Protein AF-A0A822HC52-F1 (afdb_monomer_lite)

Radius of gyration: 42.75 Å; chains: 1; bounding box: 83×26×131 Å

pLDDT: mean 78.04, std 11.15, range [47.22, 97.12]

Foldseek 3Di:
DPPDDPVVCVLQVPPDDDDDCVPADWDWDADPPPRHTQKTKDKDWDKDWDFAQPWDDDPDPPDGDGPPDGTRIHIGTDDMDIDIDHDDPVNVVVVVVVVCCVVCVVVVVVVVVVVVVVVVVVVVVVVVVVVVVVVVVVVCVDPVNVVVVPD

Structure (mmCIF, N/CA/C/O backbone):
data_AF-A0A822HC52-F1
#
_entry.id   AF-A0A822HC52-F1
#
loop_
_atom_site.group_PDB
_atom_site.id
_atom_site.type_symbol
_atom_site.label_atom_id
_atom_site.label_alt_id
_atom_site.label_comp_id
_atom_site.label_asym_id
_atom_site.label_entity_id
_atom_site.label_seq_id
_atom_site.pdbx_PDB_ins_code
_atom_site.Cartn_x
_atom_site.Cartn_y
_atom_site.Cartn_z
_atom_site.occupancy
_atom_site.B_iso_or_equiv
_atom_site.auth_seq_id
_atom_site.auth_comp_id
_atom_site.auth_asym_id
_atom_site.auth_atom_id
_atom_site.pdbx_PDB_model_num
ATOM 1 N N . PHE A 1 1 ? -10.213 -5.296 21.631 1.00 81.56 1 PHE A N 1
ATOM 2 C CA . PHE A 1 1 ? -8.987 -5.118 22.454 1.00 81.56 1 PHE A CA 1
ATOM 3 C C . PHE A 1 1 ? -7.832 -6.015 22.008 1.00 81.56 1 PHE A C 1
ATOM 5 O O . PHE A 1 1 ? -7.032 -6.461 22.820 1.00 81.56 1 PHE A O 1
ATOM 12 N N . TYR A 1 2 ? -7.715 -6.288 20.710 1.00 81.81 2 TYR A N 1
ATOM 13 C CA . TYR A 1 2 ? -6.562 -7.008 20.184 1.00 81.81 2 TYR A CA 1
ATOM 14 C C . TYR A 1 2 ? -5.314 -6.111 20.266 1.00 81.81 2 TYR A C 1
ATOM 16 O O . TYR A 1 2 ? -5.420 -4.911 20.026 1.00 81.81 2 TYR A O 1
ATOM 24 N N . GLY A 1 3 ? -4.165 -6.662 20.669 1.00 82.25 3 GLY A N 1
ATOM 25 C CA . GLY A 1 3 ? -2.911 -5.909 20.834 1.00 82.25 3 GLY A CA 1
ATOM 26 C C . GLY A 1 3 ? -2.767 -5.088 22.129 1.00 82.25 3 GLY A C 1
ATOM 27 O O . GLY A 1 3 ? -1.734 -4.448 22.320 1.00 82.25 3 GLY A O 1
ATOM 28 N N . SER A 1 4 ? -3.748 -5.095 23.042 1.00 84.00 4 SER A N 1
ATOM 29 C CA . SER A 1 4 ? -3.619 -4.406 24.336 1.00 84.00 4 SER A CA 1
ATOM 30 C C . SER A 1 4 ? -2.789 -5.208 25.349 1.00 84.00 4 SER A C 1
ATOM 32 O O . SER A 1 4 ? -2.803 -6.439 25.375 1.00 84.00 4 SER A O 1
ATOM 34 N N . SER A 1 5 ? -2.066 -4.506 26.229 1.00 84.00 5 SER A N 1
ATOM 35 C CA . SER A 1 5 ? -1.301 -5.144 27.305 1.00 84.00 5 SER A CA 1
ATOM 36 C C . SER A 1 5 ? -2.224 -5.768 28.354 1.00 84.00 5 SER A C 1
ATOM 38 O O . SER A 1 5 ? -3.224 -5.172 28.759 1.00 84.00 5 SER A O 1
ATOM 40 N N . GLY A 1 6 ? -1.832 -6.925 28.895 1.00 80.38 6 GLY A N 1
ATOM 41 C CA . GLY A 1 6 ? -2.560 -7.575 29.989 1.00 80.38 6 GLY A CA 1
ATOM 42 C C . GLY A 1 6 ? -2.697 -6.701 31.245 1.00 80.38 6 GLY A C 1
ATOM 43 O O . GLY A 1 6 ? -3.664 -6.851 31.988 1.00 80.38 6 GLY A O 1
ATOM 44 N N . LYS A 1 7 ? -1.777 -5.749 31.470 1.00 82.25 7 LYS A N 1
ATOM 45 C CA . LYS A 1 7 ? -1.891 -4.759 32.559 1.00 82.25 7 LYS A CA 1
ATOM 46 C C . LYS A 1 7 ? -3.056 -3.793 32.326 1.00 82.25 7 LYS A C 1
ATOM 48 O O . LYS A 1 7 ? -3.845 -3.564 33.235 1.00 82.25 7 LYS A O 1
ATOM 53 N N . THR A 1 8 ? -3.189 -3.288 31.100 1.00 80.25 8 THR A N 1
ATOM 54 C CA . THR A 1 8 ? -4.269 -2.384 30.684 1.00 80.25 8 THR A CA 1
ATOM 55 C C . THR A 1 8 ? -5.631 -3.062 30.801 1.00 80.25 8 THR A C 1
ATOM 57 O O . THR A 1 8 ? -6.558 -2.470 31.342 1.00 80.25 8 THR A O 1
ATOM 60 N N . ASN A 1 9 ? -5.738 -4.326 30.378 1.00 82.69 9 ASN A N 1
ATOM 61 C CA . ASN A 1 9 ? -7.001 -5.068 30.451 1.00 82.69 9 ASN A CA 1
ATOM 62 C C . ASN A 1 9 ? -7.485 -5.256 31.894 1.00 82.69 9 ASN A C 1
ATOM 64 O O . ASN A 1 9 ? -8.674 -5.101 32.162 1.00 82.69 9 ASN A O 1
ATOM 68 N N . LYS A 1 10 ? -6.561 -5.524 32.828 1.00 82.44 10 LYS A N 1
ATOM 69 C CA . LYS A 1 10 ? -6.874 -5.635 34.261 1.00 82.44 10 LYS A CA 1
ATOM 70 C C . LYS A 1 10 ? -7.261 -4.292 34.879 1.00 82.44 10 LYS A C 1
ATOM 72 O O . LYS A 1 10 ? -8.232 -4.225 35.618 1.00 82.44 10 LYS A O 1
ATOM 77 N N . GLN A 1 11 ? -6.519 -3.227 34.575 1.00 80.31 11 GLN A N 1
ATOM 78 C CA . GLN A 1 11 ? -6.777 -1.895 35.132 1.00 80.31 11 GLN A CA 1
ATOM 79 C C . GLN A 1 11 ? -8.125 -1.317 34.684 1.00 80.31 11 GLN A C 1
ATOM 81 O O . GLN A 1 11 ? -8.770 -0.598 35.439 1.00 80.31 11 GLN A O 1
ATOM 86 N N . LEU A 1 12 ? -8.536 -1.623 33.454 1.00 79.50 12 LEU A N 1
ATOM 87 C CA . LEU A 1 12 ? -9.754 -1.099 32.837 1.00 79.50 12 LEU A CA 1
ATOM 88 C C . LEU A 1 12 ? -10.939 -2.071 32.898 1.00 79.50 12 LEU A C 1
ATOM 90 O O . LEU A 1 12 ? -11.950 -1.851 32.227 1.00 79.50 12 LEU A O 1
ATOM 94 N N . ASN A 1 13 ? -10.797 -3.137 33.688 1.00 80.75 13 ASN A N 1
ATOM 95 C CA . ASN A 1 13 ? -11.828 -4.131 33.960 1.00 80.75 13 ASN A CA 1
ATOM 96 C C . ASN A 1 13 ? -12.495 -4.681 32.682 1.00 80.75 13 ASN A C 1
ATOM 98 O O . ASN A 1 13 ? -13.723 -4.723 32.552 1.00 80.75 13 ASN A O 1
ATOM 102 N N . ILE A 1 14 ? -11.654 -5.030 31.702 1.00 77.44 14 ILE A N 1
ATOM 103 C CA . ILE A 1 14 ? -12.060 -5.542 30.392 1.00 77.44 14 ILE A CA 1
ATOM 104 C C . ILE A 1 14 ? -12.247 -7.057 30.509 1.00 77.44 14 ILE A C 1
ATOM 106 O O . ILE A 1 14 ? -11.280 -7.817 30.449 1.00 77.44 14 ILE A O 1
ATOM 110 N N . GLU A 1 15 ? -13.495 -7.493 30.655 1.00 75.75 15 GLU A N 1
ATOM 111 C CA . GLU A 1 15 ? -13.878 -8.903 30.782 1.00 75.75 15 GLU A CA 1
ATOM 112 C C . GLU A 1 15 ? -14.866 -9.301 29.673 1.00 75.75 15 GLU A C 1
ATOM 114 O O . GLU A 1 15 ? -15.616 -8.468 29.169 1.00 75.75 15 GLU A O 1
ATOM 119 N N . GLY A 1 16 ? -14.854 -10.573 29.262 1.00 77.12 16 GLY A N 1
ATOM 120 C CA . GLY A 1 16 ? -15.807 -11.118 28.282 1.00 77.12 16 GLY A CA 1
ATOM 121 C C . GLY A 1 16 ? -15.470 -10.899 26.799 1.00 77.12 16 GLY A C 1
ATOM 122 O O . GLY A 1 16 ? -16.197 -11.387 25.941 1.00 77.12 16 GLY A O 1
ATOM 123 N N . PHE A 1 17 ? -14.362 -10.226 26.472 1.00 78.12 17 PHE A N 1
ATOM 124 C CA . PHE A 1 17 ? -13.904 -10.049 25.088 1.00 78.12 17 PHE A CA 1
ATOM 125 C C . PHE A 1 17 ? -12.851 -11.093 24.699 1.00 78.12 17 PHE A C 1
ATOM 127 O O . PHE A 1 17 ? -11.827 -11.227 25.368 1.00 78.12 17 PHE A O 1
ATOM 134 N N . THR A 1 18 ? -13.057 -11.770 23.569 1.00 81.94 18 THR A N 1
ATOM 135 C CA . THR A 1 18 ? -12.145 -12.777 22.997 1.00 81.94 18 THR A CA 1
ATOM 136 C C . THR A 1 18 ? -11.585 -12.309 21.649 1.00 81.94 18 THR A C 1
ATOM 138 O O . THR A 1 18 ? -12.017 -12.773 20.593 1.00 81.94 18 THR A O 1
ATOM 141 N N . PRO A 1 19 ? -10.630 -11.357 21.638 1.00 80.88 19 PRO A N 1
ATOM 142 C CA . PRO A 1 19 ? -10.039 -10.892 20.393 1.00 80.88 19 PRO A CA 1
ATOM 143 C C . PRO A 1 19 ? -9.238 -12.015 19.726 1.00 80.88 19 PRO A C 1
ATOM 145 O O . PRO A 1 19 ? -8.302 -12.562 20.305 1.00 80.88 19 PRO A O 1
ATOM 148 N N . THR A 1 20 ? -9.594 -12.334 18.488 1.00 82.62 20 THR A N 1
ATOM 149 C CA . THR A 1 20 ? -8.866 -13.263 17.619 1.00 82.62 20 THR A CA 1
ATOM 150 C C . THR A 1 20 ? -8.031 -12.500 16.596 1.00 82.62 20 THR A C 1
ATOM 152 O O . THR A 1 20 ? -8.415 -11.413 16.160 1.00 82.62 20 THR A O 1
ATOM 155 N N . HIS A 1 21 ? -6.902 -13.089 16.203 1.00 80.12 21 HIS A N 1
ATOM 156 C CA . HIS A 1 21 ? -5.978 -12.530 15.216 1.00 80.12 21 HIS A CA 1
ATOM 157 C C . HIS A 1 21 ? -6.694 -12.206 13.894 1.00 80.12 21 HIS A C 1
ATOM 159 O O . HIS A 1 21 ? -6.763 -11.050 13.483 1.00 80.12 21 HIS A O 1
ATOM 165 N N . ASP A 1 22 ? -7.352 -13.201 13.300 1.00 79.56 22 ASP A N 1
ATOM 166 C CA . ASP A 1 22 ? -7.971 -13.096 11.972 1.00 79.56 22 ASP A CA 1
ATOM 167 C C . ASP A 1 22 ? -9.055 -12.006 11.876 1.00 79.56 22 ASP A C 1
ATOM 169 O O . ASP A 1 22 ? -9.256 -11.391 10.824 1.00 79.56 22 ASP A O 1
ATOM 173 N N . GLN A 1 23 ? -9.750 -11.727 12.980 1.00 77.06 23 GLN A N 1
ATOM 174 C CA . GLN A 1 23 ? -10.883 -10.795 13.006 1.00 77.06 23 GLN A CA 1
ATOM 175 C C . GLN A 1 23 ? -10.527 -9.398 13.518 1.00 77.06 23 GLN A C 1
ATOM 177 O O . GLN A 1 23 ? -11.315 -8.477 13.322 1.00 77.06 23 GLN A O 1
ATOM 182 N N . HIS A 1 24 ? -9.370 -9.211 14.157 1.00 82.56 24 HIS A N 1
ATOM 183 C CA . HIS A 1 24 ? -9.043 -7.945 14.825 1.00 82.56 24 HIS A CA 1
ATOM 184 C C . HIS A 1 24 ? -7.662 -7.391 14.481 1.00 82.56 24 HIS A C 1
ATOM 186 O O . HIS A 1 24 ? -7.321 -6.296 14.930 1.00 82.56 24 HIS A O 1
ATOM 192 N N . GLU A 1 25 ? -6.869 -8.110 13.690 1.00 81.81 25 GLU A N 1
ATOM 193 C CA . GLU A 1 25 ? -5.635 -7.569 13.142 1.00 81.81 25 GLU A CA 1
ATOM 194 C C . GLU A 1 25 ? -5.928 -6.565 12.015 1.00 81.81 25 GLU A C 1
ATOM 196 O O . GLU A 1 25 ? -6.879 -6.725 11.241 1.00 81.81 25 GLU A O 1
ATOM 201 N N . THR A 1 26 ? -5.089 -5.530 11.948 1.00 81.44 26 THR A N 1
ATOM 202 C CA . THR A 1 26 ? -5.008 -4.585 10.833 1.00 81.44 26 THR A CA 1
ATOM 203 C C . THR A 1 26 ? -3.869 -5.024 9.920 1.00 81.44 26 THR A C 1
ATOM 205 O O . THR A 1 26 ? -2.715 -5.067 10.344 1.00 81.44 26 THR A O 1
ATOM 208 N N . LEU A 1 27 ? -4.190 -5.335 8.665 1.00 82.25 27 LEU A N 1
ATOM 209 C CA . LEU A 1 27 ? -3.248 -5.853 7.673 1.00 82.25 27 LEU A CA 1
ATOM 210 C C . LEU A 1 27 ? -3.175 -4.916 6.472 1.00 82.25 27 LEU A C 1
ATOM 212 O O . LEU A 1 27 ? -4.199 -4.514 5.923 1.00 82.25 27 LEU A O 1
ATOM 216 N N . MET A 1 28 ? -1.964 -4.602 6.020 1.00 82.31 28 MET A N 1
ATOM 217 C CA . MET A 1 28 ? -1.742 -3.803 4.816 1.00 82.31 28 MET A CA 1
ATOM 218 C C . MET A 1 28 ? -0.709 -4.481 3.920 1.00 82.31 28 MET A C 1
ATOM 220 O O . MET A 1 28 ? 0.408 -4.768 4.341 1.00 82.31 28 MET A O 1
ATOM 224 N N . TYR A 1 29 ? -1.090 -4.716 2.670 1.00 81.75 29 TYR A N 1
ATOM 225 C CA . TYR A 1 29 ? -0.242 -5.278 1.630 1.00 81.75 29 TYR A CA 1
ATOM 226 C C . TYR A 1 29 ? 0.149 -4.178 0.655 1.00 81.75 29 TYR A C 1
ATOM 228 O O . TYR A 1 29 ? -0.714 -3.556 0.031 1.00 81.75 29 TYR A O 1
ATOM 236 N N . PHE A 1 30 ? 1.452 -3.980 0.493 1.00 79.94 30 PHE A N 1
ATOM 237 C CA . PHE A 1 30 ? 2.017 -2.985 -0.409 1.00 79.94 30 PHE A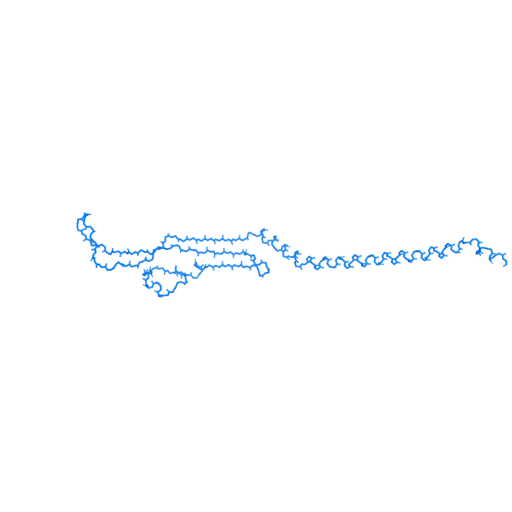 CA 1
ATOM 238 C C . PHE A 1 30 ? 2.727 -3.655 -1.581 1.00 79.94 30 PHE A C 1
ATOM 240 O O . PHE A 1 30 ? 3.344 -4.711 -1.434 1.00 79.94 30 PHE A O 1
ATOM 247 N N . GLU A 1 31 ? 2.657 -3.021 -2.747 1.00 78.50 31 GLU A N 1
ATOM 248 C CA . GLU A 1 31 ? 3.546 -3.335 -3.859 1.00 78.50 31 GLU A CA 1
ATOM 249 C C . GLU A 1 31 ? 4.965 -2.839 -3.497 1.00 78.50 31 GLU A C 1
ATOM 251 O O . GLU A 1 31 ? 5.121 -1.675 -3.118 1.00 78.50 31 GLU A O 1
ATOM 256 N N . PRO A 1 32 ? 5.996 -3.703 -3.538 1.00 76.50 32 PRO A N 1
ATOM 257 C CA . PRO A 1 32 ? 7.304 -3.408 -2.946 1.00 76.50 32 PRO A CA 1
ATOM 258 C C . PRO A 1 32 ? 8.136 -2.365 -3.706 1.00 76.50 32 PRO A C 1
ATOM 260 O O . PRO A 1 32 ? 9.062 -1.803 -3.127 1.00 76.50 32 PRO A O 1
ATOM 263 N N . TYR A 1 33 ? 7.846 -2.103 -4.981 1.00 68.50 33 TYR A N 1
ATOM 264 C CA . TYR A 1 33 ? 8.607 -1.166 -5.810 1.00 68.50 33 TYR A CA 1
ATOM 265 C C . TYR A 1 33 ? 7.997 0.242 -5.839 1.00 68.50 33 TYR A C 1
ATOM 267 O O . TYR A 1 33 ? 8.733 1.223 -5.899 1.00 68.50 33 TYR A O 1
ATOM 275 N N . SER A 1 34 ? 6.671 0.361 -5.807 1.00 75.75 34 SER A N 1
ATOM 276 C CA . SER A 1 34 ? 5.920 1.615 -5.876 1.00 75.75 34 SER A CA 1
ATOM 277 C C . SER A 1 34 ? 5.341 2.042 -4.530 1.00 75.75 34 SER A C 1
ATOM 279 O O . SER A 1 34 ? 4.839 3.159 -4.419 1.00 75.75 34 SER A O 1
ATOM 281 N N . GLY A 1 35 ? 5.348 1.162 -3.522 1.00 78.00 35 GLY A N 1
ATOM 282 C CA . GLY A 1 35 ? 4.729 1.412 -2.218 1.00 78.00 35 GLY A CA 1
ATOM 283 C C . GLY A 1 35 ? 3.206 1.559 -2.289 1.00 78.00 35 GLY A C 1
ATOM 284 O O . GLY A 1 35 ? 2.585 2.068 -1.360 1.00 78.00 35 GLY A O 1
ATOM 285 N N . THR A 1 36 ? 2.581 1.162 -3.400 1.00 78.12 36 THR A N 1
ATOM 286 C CA . THR A 1 36 ? 1.136 1.317 -3.591 1.00 78.12 36 THR A CA 1
ATOM 287 C C . THR A 1 36 ? 0.386 0.256 -2.780 1.00 78.12 36 THR A C 1
ATOM 289 O O . THR A 1 36 ? 0.706 -0.927 -2.914 1.00 78.12 36 THR A O 1
ATOM 292 N N . PRO A 1 37 ? -0.616 0.626 -1.958 1.00 76.38 37 PRO A N 1
ATOM 293 C CA . PRO A 1 37 ? -1.407 -0.350 -1.216 1.00 76.38 37 PRO A CA 1
ATOM 294 C C . PRO A 1 37 ? -2.256 -1.182 -2.187 1.00 76.38 37 PRO A C 1
ATOM 296 O O . PRO A 1 37 ? -3.063 -0.641 -2.940 1.00 76.38 37 PRO A O 1
ATOM 299 N N . LEU A 1 38 ? -2.063 -2.500 -2.179 1.00 77.56 38 LEU A N 1
ATOM 300 C CA . LEU A 1 38 ? -2.819 -3.461 -2.993 1.00 77.56 38 LEU A CA 1
ATOM 301 C C . LEU A 1 38 ? -4.082 -3.931 -2.270 1.00 77.56 38 LEU A C 1
ATOM 303 O O . LEU A 1 38 ? -5.138 -4.107 -2.879 1.00 77.56 38 LEU A O 1
ATOM 307 N N . ARG A 1 39 ? -3.960 -4.131 -0.959 1.00 78.94 39 ARG A N 1
ATOM 308 C CA . ARG A 1 39 ? -5.055 -4.499 -0.067 1.00 78.94 39 ARG A CA 1
ATOM 309 C C . ARG A 1 39 ? -4.767 -3.928 1.310 1.00 78.94 39 ARG A C 1
ATOM 311 O O . ARG A 1 39 ? -3.672 -4.126 1.828 1.00 78.94 39 ARG A O 1
ATOM 318 N N . ALA A 1 40 ? -5.740 -3.262 1.907 1.00 78.38 40 ALA A N 1
ATOM 319 C CA . ALA A 1 40 ? -5.657 -2.808 3.287 1.00 78.38 40 ALA A CA 1
ATOM 320 C C . ALA A 1 40 ? -6.939 -3.198 4.023 1.00 78.38 40 ALA A C 1
ATOM 322 O O . ALA A 1 40 ? -8.031 -2.906 3.550 1.00 78.38 40 ALA A O 1
ATOM 323 N N . HIS A 1 41 ? -6.789 -3.849 5.169 1.00 80.81 41 HIS A N 1
ATOM 324 C CA . HIS A 1 41 ? -7.840 -4.078 6.150 1.00 80.81 41 HIS A CA 1
ATOM 325 C C . HIS A 1 41 ? -7.482 -3.261 7.381 1.00 80.81 41 HIS A C 1
ATOM 327 O O . HIS A 1 41 ? -6.541 -3.601 8.098 1.00 80.81 41 HIS A O 1
ATOM 333 N N . HIS A 1 42 ? -8.192 -2.159 7.590 1.00 81.44 42 HIS A N 1
ATOM 334 C CA . HIS A 1 42 ? -7.976 -1.259 8.709 1.00 81.44 42 HIS A CA 1
ATOM 335 C C . HIS A 1 42 ? -9.138 -1.373 9.690 1.00 81.44 42 HIS A C 1
ATOM 337 O O . HIS A 1 42 ? -10.269 -1.011 9.368 1.00 81.44 42 HIS A O 1
ATOM 343 N N . ARG A 1 43 ? -8.848 -1.853 10.900 1.00 81.75 43 ARG A N 1
ATOM 344 C CA . ARG A 1 43 ? -9.846 -2.062 11.951 1.00 81.75 43 ARG A CA 1
ATOM 345 C C . ARG A 1 43 ? -9.561 -1.147 13.130 1.00 81.75 43 ARG A C 1
ATOM 347 O O . ARG A 1 43 ? -8.465 -1.165 13.690 1.00 81.75 43 ARG A O 1
ATOM 354 N N . LEU A 1 44 ? -10.557 -0.353 13.516 1.00 82.94 44 LEU A N 1
ATOM 355 C CA . LEU A 1 44 ? -10.468 0.587 14.631 1.00 82.94 44 LEU A CA 1
ATOM 356 C C . LEU A 1 44 ? -11.590 0.326 15.637 1.00 82.94 44 LEU A C 1
ATOM 358 O O . LEU A 1 44 ? -12.744 0.157 15.255 1.00 82.94 44 LEU A O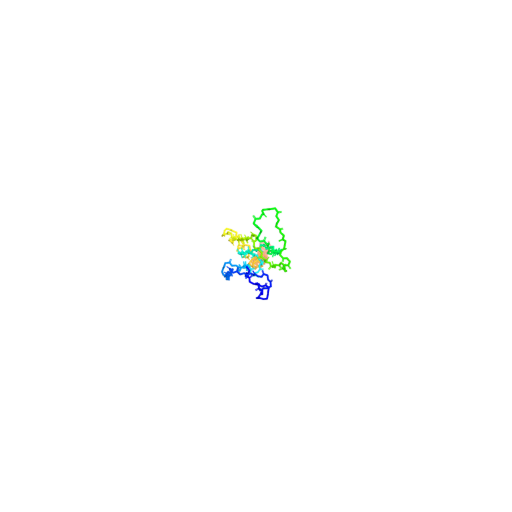 1
ATOM 362 N N . GLN A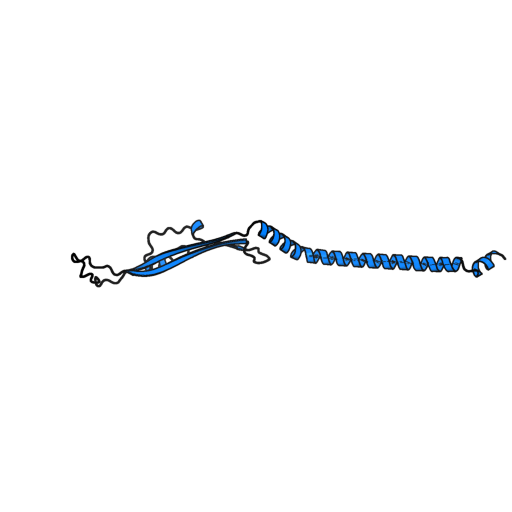 1 45 ? -11.258 0.342 16.928 1.00 84.88 45 GLN A N 1
ATOM 363 C CA . GLN A 1 45 ? -12.231 0.248 18.016 1.00 84.88 45 GLN A CA 1
ATOM 364 C C . GLN A 1 45 ? -12.205 1.545 18.832 1.00 84.88 45 GLN A C 1
ATOM 366 O O . GLN A 1 45 ? -11.173 1.896 19.407 1.00 84.88 45 GLN A O 1
ATOM 371 N N . LEU A 1 46 ? -13.340 2.239 18.899 1.00 85.19 46 LEU A N 1
ATOM 372 C CA . LEU A 1 46 ? -13.525 3.427 19.727 1.00 85.19 46 LEU A CA 1
ATOM 373 C C . LEU A 1 46 ? -14.075 3.020 21.092 1.00 85.19 46 LEU A C 1
ATOM 375 O O . LEU A 1 46 ? -15.083 2.317 21.193 1.00 85.19 46 LEU A O 1
ATOM 379 N N . ASN A 1 47 ? -13.404 3.485 22.140 1.00 85.50 47 ASN A N 1
ATOM 380 C CA . ASN A 1 47 ? -13.719 3.148 23.519 1.00 85.50 47 ASN A CA 1
ATOM 381 C C . ASN A 1 47 ? -13.794 4.410 24.375 1.00 85.50 47 ASN A C 1
ATOM 383 O O . ASN A 1 47 ? -13.021 5.342 24.150 1.00 85.50 47 ASN A O 1
ATOM 387 N N . ILE A 1 48 ? -14.664 4.401 25.382 1.00 86.19 48 ILE A N 1
ATOM 388 C CA . ILE A 1 48 ? -14.709 5.429 26.427 1.00 86.19 48 ILE A CA 1
ATOM 389 C C . ILE A 1 48 ? -14.369 4.819 27.782 1.00 86.19 48 ILE A C 1
ATOM 391 O O . ILE A 1 48 ? -14.805 3.714 28.105 1.00 86.19 48 ILE A O 1
ATOM 395 N N . GLU A 1 49 ? -13.572 5.534 28.570 1.00 84.62 49 GLU A N 1
ATOM 396 C CA . GLU A 1 49 ? -13.361 5.215 29.980 1.00 84.62 49 GLU A CA 1
ATOM 397 C C . GLU A 1 49 ? -14.522 5.810 30.775 1.00 84.62 49 GLU A C 1
ATOM 399 O O . GLU A 1 49 ? -14.759 7.017 30.733 1.00 84.62 49 GLU A O 1
ATOM 404 N N . VAL A 1 50 ? -15.257 4.954 31.478 1.00 82.94 50 VAL A N 1
ATOM 405 C CA . VAL A 1 50 ? -16.385 5.345 32.323 1.00 82.94 50 VAL A CA 1
ATOM 406 C C . VAL A 1 50 ? -16.069 4.931 33.751 1.00 82.94 50 VAL A C 1
ATOM 408 O O . VAL A 1 50 ? -15.588 3.824 33.995 1.00 82.94 50 VAL A O 1
ATOM 411 N N . ILE A 1 51 ? -16.333 5.821 34.700 1.00 82.12 51 ILE A N 1
ATOM 412 C CA . ILE A 1 51 ? -16.274 5.508 36.125 1.00 82.12 51 ILE A CA 1
ATOM 413 C C . ILE A 1 51 ? -17.703 5.197 36.552 1.00 82.12 51 ILE A C 1
ATOM 415 O O . ILE A 1 51 ? -18.568 6.067 36.486 1.00 82.12 51 ILE A O 1
ATOM 419 N N . ILE A 1 52 ? -17.955 3.947 36.934 1.00 76.38 52 ILE A N 1
ATOM 420 C CA . ILE A 1 52 ? -19.270 3.503 37.393 1.00 76.38 52 ILE A CA 1
ATOM 421 C C . ILE A 1 52 ? -19.238 3.494 38.916 1.00 76.38 52 ILE A C 1
ATOM 423 O O . ILE A 1 52 ? -18.571 2.651 39.521 1.00 76.38 52 ILE A O 1
ATOM 427 N N . ASP A 1 53 ? -19.941 4.441 39.527 1.00 77.25 53 ASP A N 1
ATOM 428 C CA . ASP A 1 53 ? -20.191 4.420 40.964 1.00 77.25 53 ASP A CA 1
ATOM 429 C C . ASP A 1 53 ? -21.313 3.408 41.241 1.00 77.25 53 ASP A C 1
ATOM 431 O O . ASP A 1 53 ? -22.384 3.509 40.628 1.00 77.25 53 ASP A O 1
ATOM 435 N N . PRO A 1 54 ? -21.092 2.385 42.083 1.00 67.88 54 PRO A N 1
ATOM 436 C CA . PRO A 1 54 ? -22.178 1.512 42.486 1.00 67.88 54 PRO A CA 1
ATOM 437 C C . PRO A 1 54 ? -23.238 2.342 43.222 1.00 67.88 54 PRO A C 1
ATOM 439 O O . PRO A 1 54 ? -23.013 2.819 44.332 1.00 67.88 54 PRO A O 1
ATOM 442 N N . MET A 1 55 ? -24.405 2.514 42.599 1.00 65.31 55 MET A N 1
ATOM 443 C CA . MET A 1 55 ? -25.558 3.140 43.241 1.00 65.31 55 MET A CA 1
ATOM 444 C C . MET A 1 55 ? -26.070 2.261 44.378 1.00 65.31 55 MET A C 1
ATOM 446 O O . MET A 1 55 ? -26.040 1.028 44.299 1.00 65.31 55 MET A O 1
ATOM 450 N N . LYS A 1 56 ? -26.544 2.900 45.446 1.00 62.03 56 LYS A N 1
ATOM 451 C CA . LYS A 1 56 ? -27.230 2.197 46.522 1.00 62.03 56 LYS A CA 1
ATOM 452 C C . LYS A 1 56 ? -28.655 1.942 46.044 1.00 62.03 56 LYS A C 1
ATOM 454 O O . LYS A 1 56 ? -29.352 2.883 45.682 1.00 62.03 56 LYS A O 1
ATOM 459 N N . GLU A 1 57 ? -29.068 0.682 46.005 1.00 58.19 57 GLU A N 1
ATOM 460 C CA . GLU A 1 57 ? -30.452 0.328 45.697 1.00 58.19 57 GLU A CA 1
ATOM 461 C C . GLU A 1 57 ? -31.323 0.807 46.872 1.00 58.19 57 GLU A C 1
ATOM 463 O O . GLU A 1 57 ? -31.245 0.277 47.981 1.00 58.19 57 GLU A O 1
ATOM 468 N N . SER A 1 58 ? -32.042 1.908 46.659 1.00 58.34 58 SER A N 1
ATOM 469 C CA . SER A 1 58 ? -33.009 2.492 47.589 1.00 58.34 58 SER A CA 1
ATOM 470 C C . SER A 1 58 ? -34.407 2.077 47.137 1.00 58.34 58 SER A C 1
ATOM 472 O O . SER A 1 58 ? -34.706 2.134 45.947 1.00 58.34 58 SER A O 1
ATOM 474 N N . GLU A 1 59 ? -35.278 1.678 48.068 1.00 61.53 59 GLU A N 1
ATOM 475 C CA . GLU A 1 59 ? -36.681 1.329 47.776 1.00 61.53 59 GLU A CA 1
ATOM 476 C C . GLU A 1 59 ? -37.511 2.534 47.280 1.00 61.53 59 GLU A C 1
ATOM 478 O O . GLU A 1 59 ? -38.632 2.356 46.806 1.00 61.53 59 GLU A O 1
ATOM 483 N N . SER A 1 60 ? -36.969 3.756 47.365 1.00 55.53 60 SER A N 1
ATOM 484 C CA . SER A 1 60 ? -37.602 4.986 46.887 1.00 55.53 60 SER A CA 1
ATOM 485 C C . SER A 1 60 ? -36.827 5.578 45.711 1.00 55.53 60 SER A C 1
ATOM 487 O O . SER A 1 60 ? -35.658 5.945 45.837 1.00 55.53 60 SER A O 1
ATOM 489 N N . GLU A 1 61 ? -37.528 5.732 44.585 1.00 57.59 61 GLU A N 1
ATOM 490 C CA . GLU A 1 61 ? -37.059 6.259 43.290 1.00 57.59 61 GLU A CA 1
ATOM 491 C C . GLU A 1 61 ? -36.440 7.674 43.375 1.00 57.59 61 GLU A C 1
ATOM 493 O O . GLU A 1 61 ? -35.790 8.133 42.439 1.00 57.59 61 GLU A O 1
ATOM 498 N N . SER A 1 62 ? -36.634 8.369 44.501 1.00 55.53 62 SER A N 1
ATOM 499 C CA . SER A 1 62 ? -36.206 9.750 44.732 1.00 55.53 62 SER A CA 1
ATOM 500 C C . SER A 1 62 ? -34.786 9.917 45.281 1.00 55.53 62 SER A C 1
ATOM 502 O O . SER A 1 62 ? -34.230 10.998 45.113 1.00 55.53 62 SER A O 1
ATOM 504 N N . ASP A 1 63 ? -34.193 8.887 45.897 1.00 56.00 63 ASP A N 1
ATOM 505 C CA . ASP A 1 63 ? -32.927 9.012 46.643 1.00 56.00 63 ASP A CA 1
ATOM 506 C C . ASP A 1 63 ? -31.885 7.991 46.165 1.00 56.00 63 ASP A C 1
ATOM 508 O O . ASP A 1 63 ? -31.520 7.039 46.859 1.00 56.00 63 ASP A O 1
ATOM 512 N N . LEU A 1 64 ? -31.400 8.185 44.938 1.00 59.53 64 LEU A N 1
ATOM 513 C CA . LEU A 1 64 ? -30.212 7.491 44.444 1.00 59.53 64 LEU A CA 1
ATOM 514 C C . LEU A 1 64 ? -28.960 8.185 44.997 1.00 59.53 64 LEU A C 1
ATOM 516 O O . LEU A 1 64 ? -28.408 9.092 44.373 1.00 59.53 64 LEU A O 1
ATOM 520 N N . GLU A 1 65 ? -28.508 7.767 46.179 1.00 59.56 65 GLU A N 1
ATOM 521 C CA . GLU A 1 65 ? -27.257 8.256 46.765 1.00 59.56 65 GLU A CA 1
ATOM 522 C C . GLU A 1 65 ? -26.045 7.399 46.329 1.00 59.56 65 GLU A C 1
ATOM 524 O O . GLU A 1 65 ? -26.137 6.162 46.282 1.00 59.56 65 GLU A O 1
ATOM 529 N N . PRO A 1 66 ? -24.882 8.018 46.036 1.00 62.53 66 PRO A N 1
ATOM 530 C CA . PRO A 1 66 ? -23.629 7.295 45.816 1.00 62.53 66 PRO A CA 1
ATOM 531 C C . PRO A 1 66 ? -23.267 6.459 47.050 1.00 62.53 66 PRO A C 1
ATOM 533 O O . PRO A 1 66 ? -23.364 6.934 48.181 1.00 62.53 66 PRO A O 1
ATOM 536 N N . THR A 1 67 ? -22.799 5.219 46.872 1.00 62.22 67 THR A N 1
ATOM 537 C CA . THR A 1 67 ? -22.507 4.322 48.015 1.00 62.22 67 THR A CA 1
ATOM 538 C C . THR A 1 67 ? -21.253 4.699 48.811 1.00 62.22 67 THR A C 1
ATOM 540 O O . THR A 1 67 ? -20.904 3.998 49.764 1.00 62.22 67 THR A O 1
ATOM 543 N N . GLY A 1 68 ? -20.550 5.772 48.434 1.00 62.34 68 GLY A N 1
ATOM 544 C CA . GLY A 1 68 ? -19.272 6.162 49.035 1.00 62.34 68 GLY A CA 1
ATOM 545 C C . GLY A 1 68 ? -18.136 5.173 48.742 1.00 62.34 68 GLY A C 1
ATOM 546 O O . GLY A 1 68 ? -17.084 5.239 49.376 1.00 62.34 68 GLY A O 1
ATOM 547 N N . ARG A 1 69 ? -18.344 4.237 47.808 1.00 63.62 69 ARG A N 1
ATOM 548 C CA . ARG A 1 69 ? -17.317 3.320 47.307 1.00 63.62 69 ARG A CA 1
ATOM 549 C C . ARG A 1 69 ? -16.563 3.982 46.161 1.00 63.62 69 ARG A C 1
ATOM 551 O O . ARG A 1 69 ? -17.132 4.763 45.409 1.00 63.62 69 ARG A O 1
ATOM 558 N N . GLU A 1 70 ? -15.283 3.653 46.007 1.00 67.50 70 GLU A N 1
ATOM 559 C CA . GLU A 1 70 ? -14.531 4.110 44.839 1.00 67.50 70 GLU A CA 1
ATOM 560 C C . GLU A 1 70 ? -15.184 3.566 43.561 1.00 67.50 70 GLU A C 1
ATOM 562 O O . GLU A 1 70 ? -15.375 2.356 43.410 1.00 67.50 70 GLU A O 1
ATOM 567 N N . GLY A 1 71 ? -15.550 4.472 42.651 1.00 71.75 71 GLY A N 1
ATOM 568 C CA . GLY A 1 71 ? -16.149 4.110 41.374 1.00 71.75 71 GLY A CA 1
ATOM 569 C C . GLY A 1 71 ? -15.220 3.209 40.562 1.00 71.75 71 GLY A C 1
ATOM 570 O O . GLY A 1 71 ? -14.014 3.449 40.450 1.00 71.75 71 GLY A O 1
ATOM 571 N N . VAL A 1 72 ? -15.783 2.160 39.969 1.00 77.81 72 VAL A N 1
ATOM 572 C CA . VAL A 1 72 ? -15.013 1.194 39.186 1.00 77.81 72 VAL A CA 1
ATOM 573 C C . VAL A 1 72 ? -14.788 1.759 37.791 1.00 77.81 72 VAL A C 1
ATOM 575 O O . VAL A 1 72 ? -15.735 2.026 37.049 1.00 77.81 72 VAL A O 1
ATOM 578 N N . LYS A 1 73 ? -13.518 1.916 37.413 1.00 80.06 73 LYS A N 1
ATOM 579 C CA . LYS A 1 73 ? -13.127 2.274 36.048 1.00 80.06 73 LYS A CA 1
ATOM 580 C C . LYS A 1 73 ? -13.400 1.108 35.106 1.00 80.06 73 LYS A C 1
ATOM 582 O O . LYS A 1 73 ? -12.895 0.004 35.313 1.00 80.06 73 LYS A O 1
ATOM 587 N N . ARG A 1 74 ? -14.169 1.361 34.051 1.00 81.50 74 ARG A N 1
ATOM 588 C CA . ARG A 1 74 ? -14.453 0.391 32.996 1.00 81.50 74 ARG A CA 1
ATOM 589 C C . ARG A 1 74 ? -14.279 1.034 31.631 1.00 81.50 74 ARG A C 1
ATOM 591 O O . ARG A 1 74 ? -14.742 2.146 31.391 1.00 81.50 74 ARG A O 1
ATOM 598 N N . LEU A 1 75 ? -13.640 0.309 30.722 1.00 82.88 75 LEU A N 1
ATOM 599 C CA . LEU A 1 75 ? -13.547 0.716 29.328 1.00 82.88 75 LEU A CA 1
ATOM 600 C C . LEU A 1 75 ? -14.705 0.102 28.532 1.00 82.88 75 LEU A C 1
ATOM 602 O O . LEU A 1 75 ? -14.800 -1.118 28.402 1.00 82.88 75 LEU A O 1
ATOM 606 N N . VAL A 1 76 ? -15.592 0.951 28.018 1.00 84.69 76 VAL A N 1
ATOM 607 C CA . VAL A 1 76 ? -16.792 0.532 27.285 1.00 84.69 76 VAL A CA 1
ATOM 608 C C . VAL A 1 76 ? -16.568 0.749 25.785 1.00 84.69 76 VAL A C 1
ATOM 610 O O . VAL A 1 76 ? -16.281 1.881 25.376 1.00 84.69 76 VAL A O 1
ATOM 613 N N . PRO A 1 77 ? -16.676 -0.300 24.947 1.00 84.81 77 PRO A N 1
ATOM 614 C CA . PRO A 1 77 ? -16.627 -0.137 23.502 1.00 84.81 77 PRO A CA 1
ATOM 615 C C . PRO A 1 77 ? -17.910 0.526 23.009 1.00 84.81 77 PRO A C 1
ATOM 617 O O . PRO A 1 77 ? -19.007 0.077 23.330 1.00 84.81 77 PRO A O 1
ATOM 620 N N . ILE A 1 78 ? -17.766 1.577 22.208 1.00 86.94 78 ILE A N 1
ATOM 621 C CA . ILE A 1 78 ? -18.910 2.244 21.574 1.00 86.94 78 ILE A CA 1
ATOM 622 C C . ILE A 1 78 ? -19.107 1.692 20.167 1.00 86.94 78 ILE A C 1
ATOM 624 O O . ILE A 1 78 ? -20.207 1.300 19.790 1.00 86.94 78 ILE A O 1
ATOM 628 N N . LEU A 1 79 ? -18.029 1.683 19.382 1.00 85.50 79 LEU A N 1
ATOM 629 C CA . LEU A 1 79 ? -18.077 1.400 17.955 1.00 85.50 79 LEU A CA 1
ATOM 630 C C . LEU A 1 79 ? -16.816 0.666 17.512 1.00 85.50 79 LEU A C 1
ATOM 632 O O . LEU A 1 79 ? -15.706 0.982 17.944 1.00 85.50 79 LEU A O 1
ATOM 636 N N . TRP A 1 80 ? -17.001 -0.273 16.593 1.00 82.81 80 TRP A N 1
ATOM 637 C CA . TRP A 1 80 ? -15.935 -0.868 15.806 1.00 82.81 80 TRP A CA 1
ATOM 638 C C . TRP A 1 80 ? -16.155 -0.502 14.335 1.00 82.81 80 TRP A C 1
ATOM 640 O O . TRP A 1 80 ? -17.275 -0.565 13.832 1.00 82.81 80 TRP A O 1
ATOM 650 N N . ILE A 1 81 ? -15.092 -0.059 13.671 1.00 84.25 81 ILE A N 1
ATOM 651 C CA . ILE A 1 81 ? -15.094 0.320 12.258 1.00 84.25 81 ILE A CA 1
ATOM 652 C C . ILE A 1 81 ? -14.158 -0.643 11.537 1.00 84.25 81 ILE A C 1
ATOM 654 O O . ILE A 1 81 ? -12.986 -0.745 11.908 1.00 84.25 81 ILE A O 1
ATOM 658 N N . ASP A 1 82 ? -14.673 -1.324 10.515 1.00 84.25 82 ASP A N 1
ATOM 659 C CA . ASP A 1 82 ? -13.884 -2.138 9.590 1.00 84.25 82 ASP A CA 1
ATOM 660 C C . ASP A 1 82 ? -13.851 -1.449 8.223 1.00 84.25 82 ASP A C 1
ATOM 662 O O . ASP A 1 82 ? -14.890 -1.224 7.596 1.00 84.25 82 ASP A O 1
ATOM 666 N N . GLN A 1 83 ? -12.654 -1.058 7.793 1.00 78.94 83 GLN A N 1
ATOM 667 C CA . GLN A 1 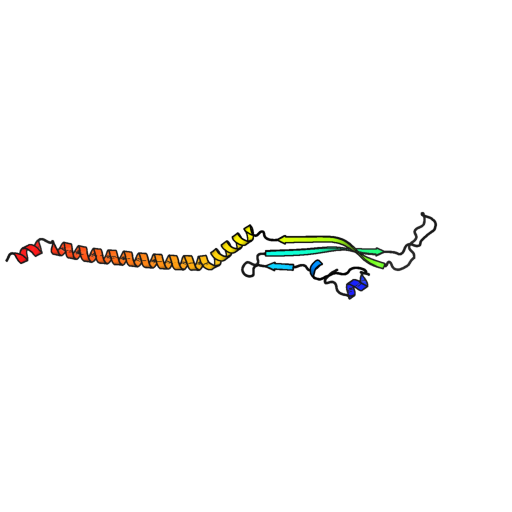83 ? -12.413 -0.457 6.493 1.00 78.94 83 GLN A CA 1
ATOM 668 C C . GLN A 1 83 ? -11.553 -1.400 5.657 1.00 78.94 83 GLN A C 1
ATOM 670 O O . GLN A 1 83 ? -10.344 -1.521 5.859 1.00 78.94 83 GLN A O 1
ATOM 675 N N . GLU A 1 84 ? -12.179 -2.011 4.659 1.00 80.81 84 GLU A N 1
ATOM 676 C CA . GLU A 1 84 ? -11.492 -2.790 3.639 1.00 80.81 84 GLU A CA 1
ATOM 677 C C . GLU A 1 84 ? -11.300 -1.943 2.378 1.00 80.81 84 GLU A C 1
ATOM 679 O O . GLU A 1 84 ? -12.250 -1.434 1.782 1.00 80.81 84 GLU A O 1
ATOM 684 N N . VAL A 1 85 ? -10.049 -1.811 1.946 1.00 77.31 85 VAL A N 1
ATOM 685 C CA . VAL A 1 85 ? -9.691 -1.279 0.634 1.00 77.31 85 VAL A CA 1
ATOM 686 C C . VAL A 1 85 ? -9.128 -2.427 -0.180 1.00 77.31 85 VAL A C 1
ATOM 688 O O . VAL A 1 85 ? -8.024 -2.911 0.074 1.00 77.31 85 VAL A O 1
ATOM 691 N N . ASN A 1 86 ? -9.895 -2.853 -1.177 1.00 76.38 86 ASN A N 1
ATOM 692 C CA . ASN A 1 86 ? -9.488 -3.884 -2.113 1.00 76.38 86 ASN A CA 1
ATOM 693 C C . ASN A 1 86 ? -9.359 -3.262 -3.506 1.00 76.38 86 ASN A C 1
ATOM 695 O O . ASN A 1 86 ? -10.329 -2.744 -4.070 1.00 76.38 86 ASN A O 1
ATOM 699 N N . VAL A 1 87 ? -8.140 -3.252 -4.046 1.00 72.25 87 VAL A N 1
ATOM 700 C CA . VAL A 1 87 ? -7.889 -2.692 -5.372 1.00 72.25 87 VAL A CA 1
ATOM 701 C C . VAL A 1 87 ? -8.504 -3.619 -6.417 1.00 72.25 87 VAL A C 1
ATOM 703 O O . VAL A 1 87 ? -8.092 -4.763 -6.581 1.00 72.25 87 VAL A O 1
ATOM 706 N N . ASN A 1 88 ? -9.486 -3.103 -7.159 1.00 76.88 88 ASN A N 1
ATOM 707 C CA . ASN A 1 88 ? -10.154 -3.844 -8.225 1.00 76.88 88 ASN A CA 1
ATOM 708 C C . ASN A 1 88 ? -9.133 -4.377 -9.253 1.00 76.88 88 ASN A C 1
ATOM 710 O O . ASN A 1 88 ? -8.167 -3.693 -9.606 1.00 76.88 88 ASN A O 1
ATOM 714 N N . HIS A 1 89 ? -9.383 -5.567 -9.800 1.00 75.00 89 HIS A N 1
ATOM 715 C CA . HIS A 1 89 ? -8.543 -6.222 -10.805 1.00 75.00 89 HIS A CA 1
ATOM 716 C C . HIS A 1 89 ? -8.228 -5.326 -12.016 1.00 75.00 89 HIS A C 1
ATOM 718 O O . HIS A 1 89 ? -7.116 -5.371 -12.544 1.00 75.00 89 HIS A O 1
ATOM 724 N N . ALA A 1 90 ? -9.164 -4.464 -12.429 1.00 76.62 90 ALA A N 1
ATOM 725 C CA . ALA A 1 90 ? -8.948 -3.496 -13.510 1.00 76.62 90 ALA A CA 1
ATOM 726 C C . ALA A 1 90 ? -7.922 -2.399 -13.155 1.00 76.62 90 ALA A C 1
ATOM 728 O O . ALA A 1 90 ? -7.224 -1.883 -14.027 1.00 76.62 90 ALA A O 1
ATOM 729 N N . THR A 1 91 ? -7.814 -2.034 -11.880 1.00 74.31 91 THR A N 1
ATOM 730 C CA . THR A 1 91 ? -6.807 -1.085 -11.390 1.00 74.31 91 THR A CA 1
ATOM 731 C C . THR A 1 91 ? -5.466 -1.789 -11.187 1.00 74.31 91 THR A C 1
ATOM 733 O O . THR A 1 91 ? -4.427 -1.227 -11.530 1.00 74.31 91 THR A O 1
ATOM 736 N N . MET A 1 92 ? -5.474 -3.052 -10.739 1.00 75.06 92 MET A N 1
ATOM 737 C CA . MET A 1 92 ? -4.260 -3.873 -10.635 1.00 75.06 92 MET A CA 1
ATOM 738 C C . MET A 1 92 ? -3.588 -4.094 -11.995 1.00 75.06 92 MET A C 1
ATOM 740 O O . MET A 1 92 ? -2.365 -4.015 -12.099 1.00 75.06 92 MET A O 1
ATOM 744 N N . SER A 1 93 ? -4.364 -4.348 -13.053 1.00 78.12 93 SER A N 1
ATOM 745 C CA . SER A 1 93 ? -3.816 -4.544 -14.401 1.00 78.12 93 SER A CA 1
ATOM 746 C C . SER A 1 93 ? -3.189 -3.265 -14.963 1.00 78.12 93 SER A C 1
ATOM 748 O O . SER A 1 93 ? -2.121 -3.326 -15.574 1.00 78.12 93 SER A O 1
ATOM 750 N N . LYS A 1 94 ? -3.785 -2.098 -14.686 1.00 78.62 94 LYS A N 1
ATOM 751 C CA . LYS A 1 94 ? -3.197 -0.790 -15.015 1.00 78.62 94 LYS A CA 1
ATOM 752 C C . LYS A 1 94 ? -1.907 -0.538 -14.240 1.00 78.62 94 LYS A C 1
ATOM 754 O O . LYS A 1 94 ? -0.912 -0.174 -14.856 1.00 78.62 94 LYS A O 1
ATOM 759 N N . LEU A 1 95 ? -1.893 -0.788 -12.929 1.00 76.69 95 LEU A N 1
ATOM 760 C CA . LEU A 1 95 ? -0.683 -0.676 -12.103 1.00 76.69 95 LEU A CA 1
ATOM 761 C C . LEU A 1 95 ? 0.435 -1.586 -12.622 1.00 76.69 95 LEU A C 1
ATOM 763 O O . LEU A 1 95 ? 1.573 -1.144 -12.758 1.00 76.69 95 LEU A O 1
ATOM 767 N N . ARG A 1 96 ? 0.103 -2.824 -13.009 1.00 78.69 96 ARG A N 1
ATOM 768 C CA . ARG A 1 96 ? 1.056 -3.757 -13.623 1.00 78.69 96 ARG A CA 1
ATOM 769 C C . ARG A 1 96 ? 1.596 -3.237 -14.955 1.00 78.69 9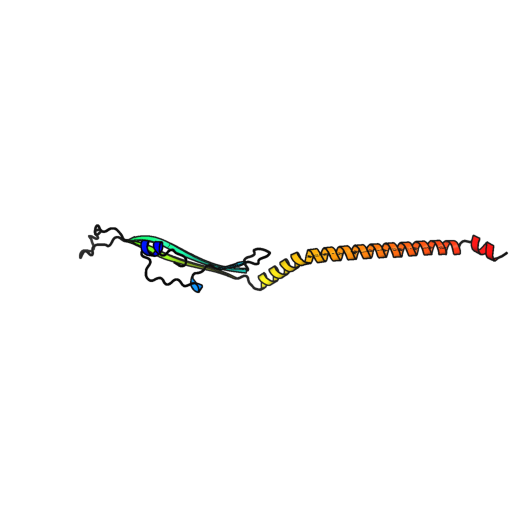6 ARG A C 1
ATOM 771 O O . ARG A 1 96 ? 2.793 -3.359 -15.196 1.00 78.69 96 ARG A O 1
ATOM 778 N N . MET A 1 97 ? 0.751 -2.648 -15.805 1.00 78.56 97 MET A N 1
ATOM 779 C CA . MET A 1 97 ? 1.200 -2.033 -17.059 1.00 78.56 97 MET A CA 1
ATOM 780 C C . MET A 1 97 ? 2.098 -0.821 -16.823 1.00 78.56 97 MET A C 1
ATOM 782 O O . MET A 1 97 ? 3.131 -0.712 -17.474 1.00 78.56 97 MET A O 1
ATOM 786 N N . VAL A 1 98 ? 1.753 0.053 -15.876 1.00 81.19 98 VAL A N 1
ATOM 787 C CA . VAL A 1 98 ? 2.584 1.211 -15.517 1.00 81.19 98 VAL A CA 1
ATOM 788 C C . VAL A 1 98 ? 3.932 0.750 -14.966 1.00 81.19 98 VAL A C 1
ATOM 790 O O . V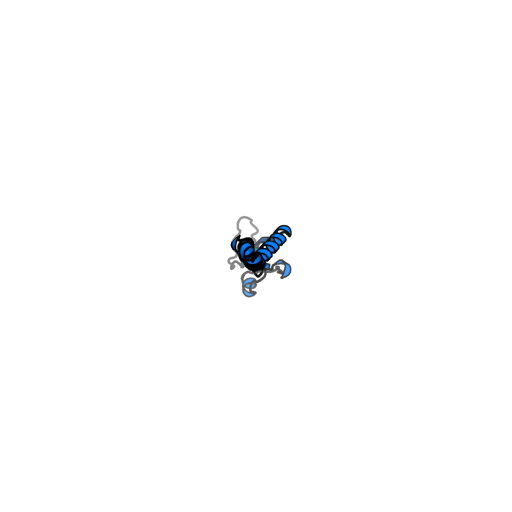AL A 1 98 ? 4.966 1.244 -15.406 1.00 81.19 98 VAL A O 1
ATOM 793 N N . HIS A 1 99 ? 3.947 -0.245 -14.078 1.00 79.38 99 HIS A N 1
ATOM 794 C CA . HIS A 1 99 ? 5.187 -0.833 -13.571 1.00 79.38 99 HIS A CA 1
ATOM 795 C C . HIS A 1 99 ? 6.037 -1.419 -14.706 1.00 79.38 99 HIS A C 1
ATOM 797 O O . HIS A 1 99 ? 7.235 -1.154 -14.786 1.00 79.38 99 HIS A O 1
ATOM 803 N N . LEU A 1 100 ? 5.424 -2.185 -15.614 1.00 81.69 100 LEU A N 1
ATOM 804 C CA . LEU A 1 100 ? 6.127 -2.775 -16.753 1.00 81.69 100 LEU A CA 1
ATOM 805 C C . LEU A 1 100 ? 6.692 -1.692 -17.684 1.00 81.69 100 LEU A C 1
ATOM 807 O O . LEU A 1 100 ? 7.834 -1.801 -18.124 1.00 81.69 100 LEU A O 1
ATOM 811 N N . ALA A 1 101 ? 5.922 -0.632 -17.935 1.00 81.38 101 ALA A N 1
ATOM 812 C CA . ALA A 1 101 ? 6.339 0.509 -18.738 1.00 81.38 101 ALA A CA 1
ATOM 813 C C . ALA A 1 101 ? 7.495 1.280 -18.087 1.00 81.38 101 ALA A C 1
ATOM 815 O O . ALA A 1 101 ? 8.438 1.643 -18.778 1.00 81.38 101 ALA A O 1
ATOM 816 N N . LEU A 1 102 ? 7.483 1.487 -16.769 1.00 79.06 102 LEU A N 1
ATOM 817 C CA . LEU A 1 102 ? 8.587 2.147 -16.067 1.00 79.06 102 LEU A CA 1
ATOM 818 C C . LEU A 1 102 ? 9.849 1.274 -16.049 1.00 79.06 102 LEU A C 1
ATOM 820 O O . LEU A 1 102 ? 10.941 1.768 -16.322 1.00 79.06 102 LEU A O 1
ATOM 824 N N . ARG A 1 103 ? 9.701 -0.031 -15.787 1.00 78.75 103 ARG A N 1
ATOM 825 C CA . ARG A 1 103 ? 10.827 -0.970 -15.684 1.00 78.75 103 ARG A CA 1
ATOM 826 C C . ARG A 1 103 ? 11.482 -1.263 -17.032 1.00 78.75 103 ARG A C 1
ATOM 828 O O . ARG A 1 103 ? 12.704 -1.282 -17.125 1.00 78.75 103 ARG A O 1
ATOM 835 N N . HIS A 1 104 ? 10.682 -1.513 -18.066 1.00 83.19 104 HIS A N 1
ATOM 836 C CA . HIS A 1 104 ? 11.182 -1.919 -19.382 1.00 83.19 104 HIS A CA 1
ATOM 837 C C . HIS A 1 104 ? 11.170 -0.796 -20.421 1.00 83.19 104 HIS A C 1
ATOM 839 O O . HIS A 1 104 ? 11.849 -0.909 -21.443 1.00 83.19 104 HIS A O 1
ATOM 845 N N . GLY A 1 105 ? 10.459 0.303 -20.174 1.00 83.62 105 GLY A N 1
ATOM 846 C CA . GLY A 1 105 ? 10.420 1.444 -21.087 1.00 83.62 105 GLY A CA 1
ATOM 847 C C . GLY A 1 105 ? 11.786 2.099 -21.249 1.00 83.62 105 GLY A C 1
ATOM 848 O O . GLY A 1 105 ? 12.185 2.376 -22.374 1.00 83.62 105 GLY A O 1
ATOM 849 N N . GLN A 1 106 ? 12.557 2.253 -20.166 1.00 83.06 106 GLN A N 1
ATOM 850 C CA . GLN A 1 106 ? 13.925 2.778 -20.264 1.00 83.06 106 GLN A CA 1
ATOM 851 C C . GLN A 1 106 ? 14.822 1.880 -21.124 1.00 83.06 106 GLN A C 1
ATOM 853 O O . GLN A 1 106 ? 15.482 2.368 -22.040 1.00 83.06 106 GLN A O 1
ATOM 858 N N . THR A 1 107 ? 14.797 0.562 -20.897 1.00 86.69 107 THR A N 1
ATOM 859 C CA . THR A 1 107 ? 15.564 -0.387 -21.720 1.00 86.69 107 THR A CA 1
ATOM 860 C C . THR A 1 107 ? 15.125 -0.365 -23.183 1.00 86.69 107 THR A C 1
ATOM 862 O O . THR A 1 107 ? 15.966 -0.411 -24.076 1.00 86.69 107 THR A O 1
ATOM 865 N N . PHE A 1 108 ? 13.823 -0.230 -23.443 1.00 89.12 108 PHE A N 1
ATOM 866 C CA . PHE A 1 108 ? 13.276 -0.153 -24.793 1.00 89.12 108 PHE A CA 1
ATOM 867 C C . PHE A 1 108 ? 13.720 1.120 -25.525 1.00 89.12 108 PHE A C 1
ATOM 869 O O . PHE A 1 108 ? 14.162 1.036 -26.668 1.00 89.12 108 PHE A O 1
ATOM 876 N N . ILE A 1 109 ? 13.669 2.282 -24.862 1.00 90.81 109 ILE A N 1
ATOM 877 C CA . ILE A 1 109 ? 14.114 3.562 -25.435 1.00 90.81 109 ILE A CA 1
ATOM 878 C C . ILE A 1 109 ? 15.608 3.512 -25.776 1.00 90.81 109 ILE A C 1
ATOM 880 O O . ILE A 1 109 ? 16.000 3.959 -26.853 1.00 90.81 109 ILE A O 1
ATOM 884 N N . ILE A 1 110 ? 16.437 2.931 -24.903 1.00 91.94 110 ILE A N 1
ATOM 885 C CA . ILE A 1 110 ? 17.881 2.785 -25.149 1.00 91.94 110 ILE A CA 1
ATOM 886 C C . ILE A 1 110 ? 18.139 1.897 -26.372 1.00 91.94 110 ILE A C 1
ATOM 888 O O . ILE A 1 110 ? 18.903 2.279 -27.258 1.00 91.94 110 ILE A O 1
ATOM 892 N N . ILE A 1 111 ? 17.481 0.738 -26.457 1.00 94.44 111 ILE A N 1
ATOM 893 C CA . ILE A 1 111 ? 17.621 -0.171 -27.604 1.00 94.44 111 ILE A CA 1
ATOM 894 C C . ILE A 1 111 ? 17.169 0.521 -28.894 1.00 94.44 111 ILE A C 1
ATOM 896 O O . ILE A 1 111 ? 17.872 0.461 -29.901 1.00 94.44 111 ILE A O 1
ATOM 900 N N . LEU A 1 112 ? 16.032 1.219 -28.861 1.00 95.56 112 LEU A N 1
ATOM 901 C CA . LEU A 1 112 ? 15.511 1.949 -30.013 1.00 95.56 112 LEU A CA 1
ATOM 902 C C . LEU A 1 112 ? 16.495 3.026 -30.492 1.00 95.56 112 LEU A C 1
ATOM 904 O O . LEU A 1 112 ? 16.748 3.131 -31.691 1.00 95.56 112 LEU A O 1
ATOM 908 N N . ALA A 1 113 ? 17.091 3.784 -29.569 1.00 95.19 113 ALA A N 1
ATOM 909 C CA . ALA A 1 113 ? 18.093 4.794 -29.897 1.00 95.19 113 ALA A CA 1
ATOM 910 C C . ALA A 1 113 ? 19.333 4.177 -30.565 1.00 95.19 113 ALA A C 1
ATOM 912 O O . ALA A 1 113 ? 19.804 4.692 -31.579 1.00 95.19 113 ALA A O 1
ATOM 913 N N . ILE A 1 114 ? 19.822 3.043 -30.053 1.00 96.81 114 ILE A N 1
ATOM 914 C CA . ILE A 1 114 ? 20.958 2.316 -30.643 1.00 96.81 114 ILE A CA 1
ATOM 915 C C . ILE A 1 114 ? 20.629 1.849 -32.067 1.00 96.81 114 ILE A C 1
ATOM 917 O O . ILE A 1 114 ? 21.438 2.033 -32.976 1.00 96.81 114 ILE A O 1
ATOM 921 N N . VAL A 1 115 ? 19.435 1.294 -32.286 1.00 97.12 115 VAL A N 1
ATOM 922 C CA . VAL A 1 115 ? 18.990 0.852 -33.617 1.00 97.12 115 VAL A CA 1
ATOM 923 C C . VAL A 1 115 ? 18.934 2.026 -34.596 1.00 97.12 115 VAL A C 1
ATOM 925 O O . VAL A 1 115 ? 19.428 1.907 -35.715 1.00 97.12 115 VAL A O 1
ATOM 928 N N . ILE A 1 116 ? 18.397 3.175 -34.174 1.00 97.00 116 ILE A N 1
ATOM 929 C CA . ILE A 1 116 ? 18.346 4.385 -35.007 1.00 97.00 116 ILE A CA 1
ATOM 930 C C . ILE A 1 116 ? 19.758 4.849 -35.387 1.00 97.00 116 ILE A C 1
ATOM 932 O O . ILE A 1 116 ? 20.003 5.158 -36.552 1.00 97.00 116 ILE A O 1
ATOM 936 N N . ILE A 1 117 ? 20.703 4.846 -34.443 1.00 97.12 117 ILE A N 1
ATOM 937 C CA . ILE A 1 117 ? 22.100 5.219 -34.712 1.00 97.12 117 ILE A CA 1
ATOM 938 C C . ILE A 1 117 ? 22.727 4.278 -35.750 1.00 97.12 117 ILE A C 1
ATOM 940 O O . ILE A 1 117 ? 23.349 4.748 -36.702 1.00 97.12 117 ILE A O 1
ATOM 944 N N . ILE A 1 118 ? 22.525 2.964 -35.618 1.00 97.06 118 ILE A N 1
ATOM 945 C CA . ILE A 1 118 ? 23.036 1.973 -36.580 1.00 97.06 118 ILE A CA 1
ATOM 946 C C . ILE A 1 118 ? 22.450 2.213 -37.976 1.00 97.06 118 ILE A C 1
ATOM 948 O O . ILE A 1 118 ? 23.185 2.200 -38.963 1.00 97.06 118 ILE A O 1
ATOM 952 N N . VAL A 1 119 ? 21.146 2.484 -38.070 1.00 96.81 119 VAL A N 1
ATOM 953 C CA . VAL A 1 119 ? 20.485 2.789 -39.347 1.00 96.81 119 VAL A CA 1
ATOM 954 C C . VAL A 1 119 ? 21.084 4.041 -39.991 1.00 96.81 119 VAL A C 1
ATOM 956 O O . VAL A 1 119 ? 21.360 4.031 -41.190 1.00 96.81 119 VAL A O 1
ATOM 959 N N . ILE A 1 120 ? 21.345 5.093 -39.210 1.00 96.69 120 ILE A N 1
ATOM 960 C CA . ILE A 1 120 ? 21.978 6.322 -39.711 1.00 96.69 120 ILE A CA 1
ATOM 961 C C . ILE A 1 120 ? 23.378 6.029 -40.265 1.00 96.69 120 ILE A C 1
ATOM 963 O O . ILE A 1 120 ? 23.697 6.479 -41.366 1.00 96.69 120 ILE A O 1
ATOM 967 N N . ILE A 1 121 ? 24.190 5.241 -39.554 1.00 96.62 121 ILE A N 1
ATOM 968 C CA . ILE A 1 121 ? 25.537 4.858 -40.009 1.00 96.62 121 ILE A CA 1
ATOM 969 C C . ILE A 1 121 ? 25.463 4.100 -41.341 1.00 96.62 121 ILE A C 1
ATOM 971 O O . ILE A 1 121 ? 26.183 4.439 -42.280 1.00 96.62 121 ILE A O 1
ATOM 975 N N . ILE A 1 122 ? 24.545 3.134 -41.461 1.00 96.25 122 ILE A N 1
ATOM 976 C CA . ILE A 1 122 ? 24.351 2.362 -42.698 1.00 96.25 122 ILE A CA 1
ATOM 977 C C . ILE A 1 122 ? 23.942 3.278 -43.857 1.00 96.25 122 ILE A C 1
ATOM 979 O O . ILE A 1 122 ? 24.470 3.142 -44.961 1.00 96.25 122 ILE A O 1
ATOM 983 N N . ILE A 1 123 ? 23.027 4.224 -43.627 1.00 96.12 123 ILE A N 1
ATOM 984 C CA . ILE A 1 123 ? 22.598 5.178 -44.659 1.00 96.12 123 ILE A CA 1
ATOM 985 C C . ILE A 1 123 ? 23.784 6.023 -45.134 1.00 96.12 123 ILE A C 1
ATOM 987 O O . ILE A 1 123 ? 23.992 6.140 -46.343 1.00 96.12 123 ILE A O 1
ATOM 991 N N . ILE A 1 124 ? 24.575 6.572 -44.207 1.00 95.69 124 ILE A N 1
ATOM 992 C CA . ILE A 1 124 ? 25.762 7.374 -44.538 1.00 95.69 124 ILE A CA 1
ATOM 993 C C . ILE A 1 124 ? 26.740 6.548 -45.378 1.00 95.69 124 ILE A C 1
ATOM 995 O O . ILE A 1 124 ? 27.220 7.022 -46.408 1.00 95.69 124 ILE A O 1
ATOM 999 N N . GLU A 1 125 ? 26.993 5.298 -44.995 1.00 94.19 125 GLU A N 1
ATOM 1000 C CA . GLU A 1 125 ? 27.936 4.441 -45.708 1.00 94.19 125 GLU A CA 1
ATOM 1001 C C . GLU A 1 125 ? 27.440 4.056 -47.112 1.00 94.19 125 GLU A C 1
ATOM 1003 O O . GLU A 1 125 ? 28.211 4.061 -48.076 1.00 94.19 125 GLU A O 1
ATOM 1008 N N . VAL A 1 126 ? 26.139 3.792 -47.270 1.00 94.50 126 VAL A N 1
ATOM 1009 C CA . VAL A 1 126 ? 25.526 3.533 -48.582 1.00 94.50 126 VAL A CA 1
ATOM 1010 C C . VAL A 1 126 ? 25.607 4.766 -49.483 1.00 94.50 126 VAL A C 1
ATOM 1012 O O . VAL A 1 126 ? 25.907 4.631 -50.672 1.00 94.50 126 VAL A O 1
ATOM 1015 N N . VAL A 1 127 ? 25.369 5.962 -48.943 1.00 93.25 127 VAL A N 1
ATOM 1016 C CA . VAL A 1 127 ? 25.470 7.218 -49.702 1.00 93.25 127 VAL A CA 1
ATOM 1017 C C . VAL A 1 127 ? 26.918 7.493 -50.111 1.00 93.25 127 VAL A C 1
ATOM 1019 O O . VAL A 1 127 ? 27.161 7.757 -51.288 1.00 93.25 127 VAL A O 1
ATOM 1022 N N . ALA A 1 128 ? 27.883 7.343 -49.200 1.00 90.19 128 ALA A N 1
ATOM 1023 C CA . ALA A 1 128 ? 29.305 7.526 -49.500 1.00 90.19 128 ALA A CA 1
ATOM 1024 C C . ALA A 1 128 ? 29.788 6.567 -50.604 1.00 90.19 128 ALA A C 1
ATOM 1026 O O . ALA A 1 128 ? 30.451 6.984 -51.555 1.00 90.19 128 ALA A O 1
ATOM 1027 N N . ARG A 1 129 ? 29.385 5.288 -50.540 1.00 90.06 129 ARG A N 1
ATOM 1028 C CA . ARG A 1 129 ? 29.696 4.294 -51.585 1.00 90.06 129 ARG A CA 1
ATOM 1029 C C . ARG A 1 129 ? 29.068 4.650 -52.935 1.00 90.06 129 ARG A C 1
ATOM 1031 O O . ARG A 1 129 ? 29.690 4.423 -53.971 1.00 90.06 129 ARG A O 1
ATOM 1038 N N . ARG A 1 130 ? 27.849 5.203 -52.944 1.00 86.12 130 ARG A N 1
ATOM 1039 C CA . ARG A 1 130 ? 27.190 5.666 -54.178 1.00 86.12 130 ARG A CA 1
ATOM 1040 C C . ARG A 1 130 ? 27.892 6.882 -54.783 1.00 86.12 130 ARG A C 1
ATOM 1042 O O . ARG A 1 130 ? 28.087 6.893 -55.993 1.00 86.12 130 ARG A O 1
ATOM 1049 N N . MET A 1 131 ? 28.315 7.850 -53.970 1.00 83.75 131 MET A N 1
ATOM 1050 C CA . MET A 1 131 ? 29.055 9.028 -54.446 1.00 83.75 131 MET A CA 1
ATOM 1051 C C . MET A 1 131 ? 30.389 8.635 -55.092 1.00 83.75 131 MET A C 1
ATOM 1053 O O . MET A 1 131 ? 30.639 9.006 -56.234 1.00 83.75 131 MET A O 1
ATOM 1057 N N . ALA A 1 132 ? 31.179 7.776 -54.438 1.00 81.81 132 ALA A N 1
ATOM 1058 C CA . ALA A 1 132 ? 32.448 7.296 -54.995 1.00 81.81 132 ALA A CA 1
ATOM 1059 C C . ALA A 1 132 ? 32.274 6.541 -56.331 1.00 81.81 132 ALA A C 1
ATOM 1061 O O . ALA A 1 132 ? 33.100 6.652 -57.241 1.00 81.81 132 ALA A O 1
ATOM 1062 N N . LYS A 1 133 ? 31.181 5.777 -56.476 1.00 80.75 133 LYS A N 1
ATOM 1063 C CA . LYS A 1 133 ? 30.875 5.080 -57.731 1.00 80.75 133 LYS A CA 1
ATOM 1064 C C . LYS A 1 133 ? 30.456 6.050 -58.840 1.00 80.75 133 LYS A C 1
ATOM 1066 O O . LYS A 1 133 ? 30.869 5.854 -59.979 1.00 80.75 133 LYS A O 1
ATOM 1071 N N . ASN A 1 134 ? 29.678 7.082 -58.518 1.00 77.81 134 ASN A N 1
ATOM 1072 C CA . ASN A 1 134 ? 29.234 8.079 -59.494 1.00 77.81 134 ASN A CA 1
ATOM 1073 C C . ASN A 1 134 ? 30.409 8.902 -60.043 1.00 77.81 134 ASN A C 1
ATOM 1075 O O . ASN A 1 134 ? 30.518 9.031 -61.257 1.00 77.81 134 ASN A O 1
ATOM 1079 N N . GLU A 1 135 ? 31.340 9.344 -59.190 1.00 75.12 135 GLU A N 1
ATOM 1080 C CA . GLU A 1 135 ? 32.544 10.076 -59.629 1.00 75.12 135 GLU A CA 1
ATOM 1081 C C . GLU A 1 135 ? 33.439 9.236 -60.558 1.00 75.12 135 GLU A C 1
ATOM 1083 O O . GLU A 1 135 ? 34.037 9.745 -61.507 1.00 75.12 135 GLU A O 1
ATOM 1088 N N . THR A 1 136 ? 33.528 7.925 -60.307 1.00 68.12 136 THR A N 1
ATOM 1089 C CA . THR A 1 136 ? 34.290 7.002 -61.165 1.00 68.12 136 THR A CA 1
ATOM 1090 C C . THR A 1 136 ? 33.611 6.816 -62.524 1.00 68.12 136 THR A C 1
ATOM 1092 O O . THR A 1 136 ? 34.291 6.739 -63.545 1.00 68.12 136 THR A O 1
ATOM 1095 N N . ASN A 1 137 ? 32.277 6.773 -62.548 1.00 68.31 137 ASN A N 1
ATOM 1096 C CA . ASN A 1 137 ? 31.502 6.619 -63.776 1.00 68.31 137 ASN A CA 1
ATOM 1097 C C . ASN A 1 137 ? 31.524 7.900 -64.632 1.00 68.31 137 ASN A C 1
ATOM 1099 O O . ASN A 1 137 ? 31.660 7.809 -65.844 1.00 68.31 137 ASN A O 1
ATOM 1103 N N . GLU A 1 138 ? 31.480 9.084 -64.012 1.00 66.75 138 GLU A N 1
ATOM 1104 C CA . GLU A 1 138 ? 31.617 10.375 -64.710 1.00 66.75 138 GLU A CA 1
ATOM 1105 C C . GLU A 1 138 ? 33.020 10.582 -65.305 1.00 66.75 138 GLU A C 1
ATOM 1107 O O . GLU A 1 138 ? 33.154 11.142 -66.389 1.00 66.75 138 GLU A O 1
ATOM 1112 N N . ARG A 1 139 ? 34.084 10.091 -64.650 1.00 60.75 139 ARG A N 1
ATOM 1113 C CA . ARG A 1 139 ? 35.441 10.107 -65.232 1.00 60.75 139 ARG A CA 1
ATOM 1114 C C . ARG A 1 139 ? 35.604 9.139 -66.404 1.00 60.75 139 ARG A C 1
ATOM 1116 O O . ARG A 1 139 ? 36.383 9.432 -67.306 1.00 60.75 139 ARG A O 1
ATOM 1123 N N . ALA A 1 140 ? 34.904 8.006 -66.385 1.00 60.69 140 ALA A N 1
ATOM 1124 C CA . ALA A 1 140 ? 34.929 7.025 -67.470 1.00 60.69 140 ALA A CA 1
ATOM 1125 C C . ALA A 1 140 ? 34.127 7.472 -68.708 1.00 60.69 140 ALA A C 1
ATOM 1127 O O . ALA A 1 140 ? 34.414 7.001 -69.799 1.00 60.69 140 ALA A O 1
ATOM 1128 N N . ASP A 1 141 ? 33.165 8.383 -68.542 1.00 60.19 141 ASP A N 1
ATOM 1129 C CA . ASP A 1 141 ? 32.337 8.958 -69.619 1.00 60.19 141 ASP A CA 1
ATOM 1130 C C . ASP A 1 141 ? 32.862 10.337 -70.093 1.00 60.19 141 ASP A C 1
ATOM 1132 O O . ASP A 1 141 ? 32.228 11.046 -70.872 1.00 60.19 141 ASP A O 1
ATOM 1136 N N . SER A 1 142 ? 34.038 10.758 -69.600 1.00 60.19 142 SER A N 1
ATOM 1137 C CA . SER A 1 142 ? 34.682 12.014 -69.999 1.00 60.19 142 SER A CA 1
ATOM 1138 C C . SER A 1 142 ? 35.273 11.899 -71.415 1.00 60.19 142 SER A C 1
ATOM 1140 O O . SER A 1 142 ? 35.995 10.931 -71.690 1.00 60.19 142 SER A O 1
ATOM 1142 N N . PRO A 1 143 ? 35.074 12.903 -72.297 1.00 59.69 143 PRO A N 1
ATOM 1143 C CA . PRO A 1 143 ? 35.510 12.876 -73.699 1.00 59.69 143 PRO A CA 1
ATOM 1144 C C . PRO A 1 143 ? 37.034 12.768 -73.904 1.00 59.69 143 PRO A C 1
ATOM 1146 O O . PRO A 1 143 ? 37.480 12.502 -75.019 1.00 59.69 143 PRO A O 1
ATOM 1149 N N . GLU A 1 144 ? 37.849 12.944 -72.857 1.00 59.84 144 GLU A N 1
ATOM 1150 C CA . GLU A 1 144 ? 39.298 12.687 -72.914 1.00 59.84 144 GLU A CA 1
ATOM 1151 C C . GLU A 1 144 ? 39.647 11.189 -72.964 1.00 59.84 144 GLU A C 1
ATOM 1153 O O . GLU A 1 144 ? 40.665 10.818 -73.549 1.00 59.84 144 GLU A O 1
ATOM 1158 N N . SER A 1 145 ? 38.813 10.314 -72.394 1.00 57.19 145 SER A N 1
ATOM 1159 C CA . SER A 1 145 ? 39.069 8.865 -72.365 1.00 57.19 145 SER A CA 1
ATOM 1160 C C . SER A 1 145 ? 38.838 8.196 -73.730 1.00 57.19 145 SER A C 1
ATOM 1162 O O . SER A 1 145 ? 39.628 7.349 -74.150 1.00 57.19 145 SER A O 1
ATOM 1164 N N . ASP A 1 146 ? 37.840 8.667 -74.480 1.00 56.91 146 ASP A N 1
ATOM 1165 C CA . ASP A 1 146 ? 37.547 8.226 -75.850 1.00 56.91 146 ASP A CA 1
ATOM 1166 C C . ASP A 1 146 ? 38.603 8.678 -76.872 1.00 56.91 146 ASP A C 1
ATOM 1168 O O . ASP A 1 146 ? 38.783 8.041 -77.914 1.00 56.91 146 ASP A O 1
ATOM 1172 N N . ALA A 1 147 ? 39.327 9.765 -76.584 1.00 58.72 147 ALA A N 1
ATOM 1173 C CA . ALA A 1 147 ? 40.413 10.251 -77.433 1.00 58.72 147 ALA A CA 1
ATOM 1174 C C . ALA A 1 147 ? 41.671 9.366 -77.344 1.00 58.72 147 ALA A C 1
ATOM 1176 O O . ALA A 1 147 ? 42.396 9.233 -78.329 1.00 58.72 147 ALA A O 1
ATOM 1177 N N . PHE A 1 148 ? 41.909 8.715 -76.199 1.00 57.38 148 PHE A N 1
ATOM 1178 C CA . PHE A 1 148 ? 43.050 7.811 -76.002 1.00 57.38 148 PHE A CA 1
ATOM 1179 C C . PHE A 1 148 ? 42.867 6.428 -76.644 1.00 57.38 148 PHE A C 1
ATOM 1181 O O . PHE A 1 148 ? 43.858 5.764 -76.928 1.00 57.38 148 PHE A O 1
ATOM 1188 N N . LEU A 1 149 ? 41.631 5.992 -76.901 1.00 59.06 149 LEU A N 1
ATOM 1189 C CA . LEU A 1 149 ? 41.337 4.681 -77.500 1.00 59.06 149 LEU A CA 1
ATOM 1190 C C . LEU A 1 149 ? 41.320 4.686 -79.041 1.00 59.06 149 LEU A C 1
ATOM 1192 O O . LEU A 1 149 ? 41.155 3.630 -79.651 1.00 59.06 149 LEU A O 1
ATOM 1196 N N . LYS A 1 150 ? 41.465 5.856 -79.678 1.00 56.25 150 LYS A N 1
ATOM 1197 C CA . LYS A 1 150 ? 41.398 6.028 -81.142 1.00 56.25 150 LYS A CA 1
ATOM 1198 C C . LYS A 1 150 ? 42.746 6.271 -81.840 1.00 56.25 150 LYS A C 1
ATOM 1200 O O . LYS A 1 150 ? 42.729 6.491 -83.050 1.00 56.25 150 LYS A O 1
ATOM 1205 N N . ASN A 1 151 ? 43.874 6.206 -81.127 1.00 47.22 151 ASN A N 1
ATOM 1206 C CA . ASN A 1 151 ? 45.228 6.304 -81.697 1.00 47.22 151 ASN A CA 1
ATOM 1207 C C . ASN A 1 151 ? 45.999 4.990 -81.580 1.00 47.22 151 ASN A C 1
ATOM 1209 O O . ASN A 1 151 ? 45.944 4.376 -80.492 1.00 47.22 151 ASN A O 1
#

Sequence (151 aa):
FYGSSGKTNKQLNIEGFTPTHDQHETLMYFEPYSGTPLRAHHRLQLNIEVIIDPMKESESESDLEPTGREGVKRLVPILWIDQEVNVNHATMSKLRMVHLALRHGQTFIIILAIVIIIVIIIIIEVVARRMAKNETNERADSPESDAFLKN

Secondary structure (DSSP, 8-state):
-TT--HHHHHHTT--S----HHHH--EEEE-TTT--EEEEEEEEEEEEEEEE--B---SSTT---B-SSPPEEEEEEEEEEEEEEE--HHHHHHHHHHHHHHHHHHHHHHHHHHHHHHHHHHHHHHHHHHHHHHHHHHHHTSHHHHHHT--